Protein AF-A0A6B0ZT03-F1 (afdb_monomer)

Secondary structure (DSSP, 8-state):
---HHHHHHHHHHHHHHHHHHHHHHHHHHT---SS----HHHHHHHHHHHHHHHHHS-HHHHHHHHHHHHHHHHHHHHHHHHHHHHHHHHHHHHHHHHHHHHHT--HHHHHHTT--HHHHHHTT--SS----

Foldseek 3Di:
DCDVVNVVVVVVLVVLVVLVVVLLVLLVVLPDPDDDDDDLVVLVVLLVCLVVCLVPDDPVVNVVSVVSNVVSVVSVVSVVSVVVSVVSLVVCLQCVQVNCVVVVNAPVNCVVSPNDPVSCVSSVRDNDPPDD

Radius of gyration: 22.24 Å; Cα contacts (8 Å, |Δi|>4): 80; chains: 1; bounding box: 61×28×65 Å

Mean predicted aligned error: 9.46 Å

Sequence (132 aa):
MVSEEAKAARAAGQAQGRTVSRYLTALDSTKPKRGRQRSPERMQARISELPGEIAQAKPLKRVHLIQELMDLEAELAKEEETVDISAIEGEFITIAADYSERKGISYAAWREVGVPASVLKAAGVARTRSTD

pLDDT: mean 84.29, std 14.52, range [34.16, 97.44]

Solvent-accessible surface area (backbone atoms only — not comparable to full-atom values): 7633 Å² total; per-residue (Å²): 132,86,52,70,67,64,54,51,54,51,51,52,54,52,52,51,51,50,45,48,50,52,34,54,53,50,56,63,76,60,64,75,76,87,77,87,83,79,65,63,71,61,45,55,55,48,56,70,50,43,64,64,52,42,74,74,40,56,77,72,57,25,53,54,49,52,50,51,44,54,52,44,53,58,53,49,54,51,50,52,53,53,52,54,43,53,56,39,45,54,56,32,31,76,43,45,32,67,51,22,65,78,68,70,55,50,45,64,60,43,47,76,77,61,53,51,70,68,53,36,56,71,17,64,41,52,88,60,83,82,82,125

Structure (mmCIF, N/CA/C/O backbone):
data_AF-A0A6B0ZT03-F1
#
_entry.id   AF-A0A6B0ZT03-F1
#
loop_
_atom_site.group_PDB
_atom_site.id
_atom_site.type_symbol
_atom_site.label_atom_id
_atom_site.label_alt_id
_atom_site.label_comp_id
_atom_site.label_asym_id
_atom_site.label_entity_id
_atom_site.label_seq_id
_atom_site.pdbx_PDB_ins_code
_atom_site.Cartn_x
_atom_site.Cartn_y
_atom_site.Cartn_z
_atom_site.occupancy
_atom_site.B_iso_or_equiv
_atom_site.auth_seq_id
_atom_site.auth_comp_id
_atom_site.auth_asym_id
_atom_site.auth_atom_id
_atom_site.pdbx_PDB_model_num
ATOM 1 N N . MET A 1 1 ? 40.414 10.070 -17.583 1.00 56.56 1 MET A N 1
ATOM 2 C CA . MET A 1 1 ? 39.198 10.910 -17.518 1.00 56.56 1 MET A CA 1
ATOM 3 C C . MET A 1 1 ? 37.998 9.996 -17.642 1.00 56.56 1 MET A C 1
ATOM 5 O O . MET A 1 1 ? 37.927 9.263 -18.617 1.00 56.56 1 MET A O 1
ATOM 9 N N . VAL A 1 2 ? 37.108 9.970 -16.651 1.00 59.03 2 VAL A N 1
ATOM 10 C CA . VAL A 1 2 ? 35.796 9.333 -16.834 1.00 59.03 2 VAL A CA 1
ATOM 11 C C . VAL A 1 2 ? 34.958 10.333 -17.620 1.00 59.03 2 VAL A C 1
ATOM 13 O O . VAL A 1 2 ? 34.754 11.443 -17.139 1.00 59.03 2 VAL A O 1
ATOM 16 N N . SER A 1 3 ? 34.552 9.980 -18.838 1.00 73.44 3 SER A N 1
ATOM 17 C CA . SER A 1 3 ? 33.690 10.833 -19.661 1.00 73.44 3 SER A CA 1
ATOM 18 C C . SER A 1 3 ? 32.354 11.077 -18.952 1.00 73.44 3 SER A C 1
ATOM 20 O O . SER A 1 3 ? 31.814 10.163 -18.323 1.00 73.44 3 SER A O 1
ATOM 22 N N . GLU A 1 4 ? 31.811 12.291 -19.066 1.00 73.00 4 GLU A N 1
ATOM 23 C CA . GLU A 1 4 ? 30.541 12.698 -18.436 1.00 73.00 4 GLU A CA 1
ATOM 24 C C . GLU A 1 4 ? 29.384 11.736 -18.768 1.00 73.00 4 GLU A C 1
ATOM 26 O O . GLU A 1 4 ? 28.553 11.430 -17.915 1.00 73.00 4 GLU A O 1
ATOM 31 N N . GLU A 1 5 ? 29.403 11.143 -19.960 1.00 69.44 5 GLU A N 1
ATOM 32 C CA . GLU A 1 5 ? 28.448 10.128 -20.414 1.00 69.44 5 GLU A CA 1
ATOM 33 C C . GLU A 1 5 ? 28.472 8.840 -19.565 1.00 69.44 5 GLU A C 1
ATOM 35 O O . GLU A 1 5 ? 27.429 8.323 -19.164 1.00 69.44 5 GLU A O 1
ATOM 40 N N . ALA A 1 6 ? 29.657 8.360 -19.172 1.00 68.31 6 ALA A N 1
ATOM 41 C CA . ALA A 1 6 ? 29.793 7.182 -18.310 1.00 68.31 6 ALA A CA 1
ATOM 42 C C . ALA A 1 6 ? 29.363 7.462 -16.858 1.00 68.31 6 ALA A C 1
ATOM 44 O O . ALA A 1 6 ? 28.933 6.553 -16.137 1.00 68.31 6 ALA A O 1
ATOM 45 N N . LYS A 1 7 ? 29.481 8.719 -16.416 1.00 65.38 7 LYS A N 1
ATOM 46 C CA . LYS A 1 7 ? 29.012 9.179 -15.103 1.00 65.38 7 LYS A CA 1
ATOM 47 C C . LYS A 1 7 ? 27.485 9.294 -15.084 1.00 65.38 7 LYS A C 1
ATOM 49 O O . LYS A 1 7 ? 26.863 8.794 -14.146 1.00 65.38 7 LYS A O 1
ATOM 54 N N . ALA A 1 8 ? 26.888 9.847 -16.141 1.00 64.56 8 ALA A N 1
ATOM 55 C CA . ALA A 1 8 ? 25.440 9.919 -16.325 1.00 64.56 8 ALA A CA 1
ATOM 56 C C . ALA A 1 8 ? 24.798 8.522 -16.407 1.00 64.56 8 ALA A C 1
ATOM 58 O O . ALA A 1 8 ? 23.835 8.246 -15.692 1.00 64.56 8 ALA A O 1
ATOM 59 N N . ALA A 1 9 ? 25.389 7.598 -17.174 1.00 67.94 9 ALA A N 1
ATOM 60 C CA . ALA A 1 9 ? 24.912 6.216 -17.273 1.00 67.94 9 ALA A CA 1
ATOM 61 C C . ALA A 1 9 ? 24.959 5.469 -15.923 1.00 67.94 9 ALA A C 1
ATOM 63 O O . ALA A 1 9 ? 24.027 4.740 -15.574 1.00 67.94 9 ALA A O 1
ATOM 64 N N . ARG A 1 10 ? 26.011 5.681 -15.113 1.00 70.44 10 ARG A N 1
ATOM 65 C CA . ARG A 1 10 ? 26.086 5.128 -13.747 1.00 70.44 10 ARG A CA 1
ATOM 66 C C . ARG A 1 10 ? 25.018 5.712 -12.825 1.00 70.44 10 ARG A C 1
ATOM 68 O O . ARG A 1 10 ? 24.409 4.956 -12.070 1.00 70.44 10 ARG A O 1
ATOM 75 N N . ALA A 1 11 ? 24.792 7.023 -12.877 1.00 70.12 11 ALA A N 1
ATOM 76 C CA . ALA A 1 11 ? 23.780 7.686 -12.058 1.00 70.12 11 ALA A CA 1
ATOM 77 C C . ALA A 1 11 ? 22.360 7.204 -12.406 1.00 70.12 11 ALA A C 1
ATOM 79 O O . ALA A 1 11 ? 21.588 6.883 -11.500 1.00 70.12 11 ALA A O 1
ATOM 80 N N . ALA A 1 12 ? 22.049 7.058 -13.699 1.00 71.88 12 ALA A N 1
ATOM 81 C CA . ALA A 1 12 ? 20.782 6.500 -14.174 1.00 71.88 12 ALA A CA 1
ATOM 82 C C . ALA A 1 12 ? 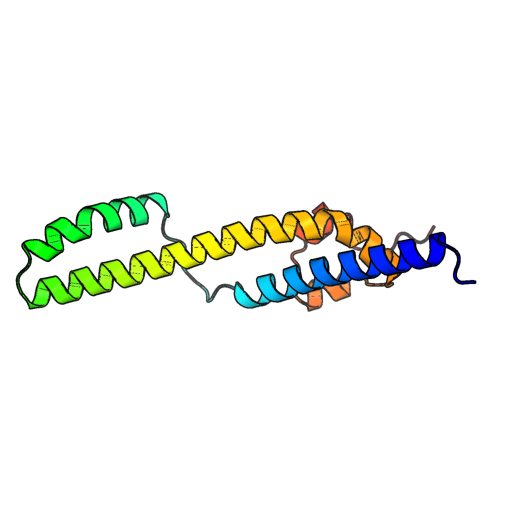20.568 5.063 -13.668 1.00 71.88 12 ALA A C 1
ATOM 84 O O . ALA A 1 12 ? 19.534 4.762 -13.072 1.00 71.88 12 ALA A O 1
ATOM 85 N N . GLY A 1 13 ? 21.592 4.207 -13.777 1.00 77.50 13 GLY A N 1
ATOM 86 C CA . GLY A 1 13 ? 21.525 2.833 -13.273 1.00 77.50 13 GLY A CA 1
ATOM 87 C C . GLY A 1 13 ? 21.321 2.736 -11.754 1.00 77.50 13 GLY A C 1
ATOM 88 O O . GLY A 1 13 ? 20.630 1.832 -11.280 1.00 77.50 13 GLY A O 1
ATOM 89 N N . GLN A 1 14 ? 21.878 3.670 -10.974 1.00 83.06 14 GLN A N 1
ATOM 90 C CA . GLN A 1 14 ? 21.655 3.740 -9.524 1.00 83.06 14 GLN A CA 1
ATOM 91 C C . GLN A 1 14 ? 20.256 4.251 -9.168 1.00 83.06 14 GLN A C 1
ATOM 93 O O . GLN A 1 14 ? 19.655 3.772 -8.209 1.00 83.06 14 GLN A O 1
ATOM 98 N N . ALA A 1 15 ? 19.728 5.227 -9.910 1.00 84.69 15 ALA A N 1
ATOM 99 C CA . ALA A 1 15 ? 18.358 5.698 -9.723 1.00 84.69 15 ALA A CA 1
ATOM 100 C C . ALA A 1 15 ? 17.353 4.568 -9.979 1.00 84.69 15 ALA A C 1
ATOM 102 O O . ALA A 1 15 ? 16.518 4.286 -9.125 1.00 84.69 15 ALA A O 1
ATOM 103 N N . GLN A 1 16 ? 17.520 3.839 -11.081 1.00 87.56 16 GLN A N 1
ATOM 104 C CA . GLN A 1 16 ? 16.636 2.728 -11.429 1.00 87.56 16 GLN A CA 1
ATOM 105 C C . GLN A 1 16 ? 16.734 1.572 -10.434 1.00 87.56 16 GLN A C 1
ATOM 107 O O . GLN A 1 16 ? 15.713 1.038 -10.011 1.00 87.56 16 GLN A O 1
ATOM 112 N N . GLY A 1 17 ? 17.948 1.226 -9.991 1.00 90.44 17 GLY A N 1
ATOM 113 C CA . GLY A 1 17 ? 18.136 0.217 -8.948 1.00 90.44 17 GLY A CA 1
ATOM 114 C C . GLY A 1 17 ? 17.423 0.570 -7.639 1.00 90.44 17 GLY A C 1
ATOM 115 O O . GLY A 1 17 ? 16.823 -0.306 -7.022 1.00 90.44 17 GLY A O 1
ATOM 116 N N . ARG A 1 18 ? 17.428 1.850 -7.238 1.00 92.56 18 ARG A N 1
ATOM 117 C CA . ARG A 1 18 ? 16.704 2.318 -6.044 1.00 92.56 18 ARG A CA 1
ATOM 118 C C . ARG A 1 18 ? 15.192 2.177 -6.198 1.00 92.56 18 ARG A C 1
ATOM 120 O O . ARG A 1 18 ? 14.556 1.649 -5.293 1.00 92.56 18 ARG A O 1
ATOM 127 N N . THR A 1 19 ? 14.627 2.595 -7.328 1.00 93.38 19 THR A N 1
ATOM 128 C CA . THR A 1 19 ? 13.184 2.469 -7.590 1.00 93.38 19 THR A CA 1
ATOM 129 C C . THR A 1 19 ? 12.745 1.004 -7.629 1.00 93.38 19 THR A C 1
ATOM 131 O O . THR A 1 19 ? 11.775 0.648 -6.964 1.00 93.38 19 THR A O 1
ATOM 134 N N . VAL A 1 20 ? 13.496 0.133 -8.319 1.00 94.00 20 VAL A N 1
ATOM 135 C CA . VAL A 1 20 ? 13.238 -1.319 -8.336 1.00 94.00 20 VAL A CA 1
ATOM 136 C C . VAL A 1 20 ? 13.287 -1.902 -6.926 1.00 94.00 20 VAL A C 1
ATOM 138 O O . VAL A 1 20 ? 12.362 -2.604 -6.526 1.00 94.00 20 VAL A O 1
ATOM 141 N N . SER A 1 21 ? 14.334 -1.595 -6.154 1.00 93.44 21 SER A N 1
ATOM 142 C CA . SER A 1 21 ? 14.460 -2.084 -4.779 1.00 93.44 21 SER A CA 1
ATOM 143 C C . SER A 1 21 ? 13.299 -1.613 -3.908 1.00 93.44 21 SER A C 1
ATOM 145 O O . SER A 1 21 ? 12.751 -2.415 -3.162 1.00 93.44 21 SER A O 1
ATOM 147 N N . ARG A 1 22 ? 12.902 -0.340 -4.013 1.00 93.56 22 ARG A N 1
ATOM 148 C CA . ARG A 1 22 ? 11.793 0.221 -3.236 1.00 93.56 22 ARG A CA 1
ATOM 149 C C . ARG A 1 22 ? 10.473 -0.478 -3.560 1.00 93.56 22 ARG A C 1
ATOM 151 O O . ARG A 1 22 ? 9.743 -0.816 -2.636 1.00 93.56 22 ARG A O 1
ATOM 158 N N . TYR A 1 23 ? 10.197 -0.736 -4.840 1.00 94.56 23 TYR A N 1
ATOM 159 C CA . TYR A 1 23 ? 9.006 -1.480 -5.251 1.00 94.56 23 TYR A CA 1
ATOM 160 C C . TYR A 1 23 ? 9.002 -2.909 -4.709 1.00 94.56 23 TYR A C 1
ATOM 162 O O . TYR A 1 23 ? 8.016 -3.318 -4.109 1.00 94.56 23 TYR A O 1
ATOM 170 N N . LEU A 1 24 ? 10.104 -3.652 -4.854 1.00 93.62 24 LEU A N 1
ATOM 171 C CA . LEU A 1 24 ? 10.175 -5.029 -4.358 1.00 93.62 24 LEU A CA 1
ATOM 172 C C . LEU A 1 24 ? 10.029 -5.108 -2.834 1.00 93.62 24 LEU A C 1
ATOM 174 O O . LEU A 1 24 ? 9.339 -5.995 -2.342 1.00 93.62 24 LEU A O 1
ATOM 178 N N . THR A 1 25 ? 10.630 -4.172 -2.093 1.00 91.06 25 THR A N 1
ATOM 179 C CA . THR A 1 25 ? 10.457 -4.087 -0.637 1.00 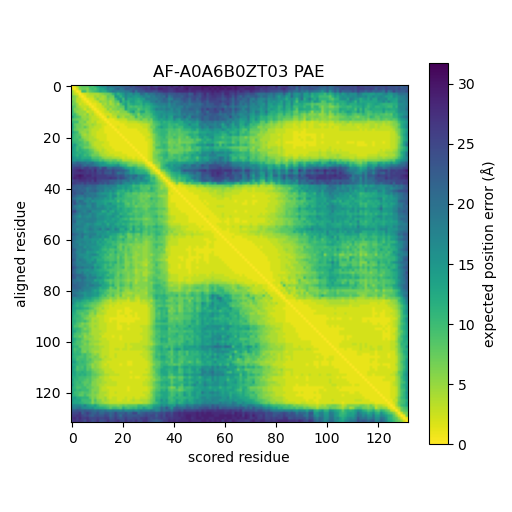91.06 25 THR A CA 1
ATOM 180 C C . THR A 1 25 ? 9.000 -3.815 -0.268 1.00 91.06 25 THR A C 1
ATOM 182 O O . THR A 1 25 ? 8.448 -4.504 0.582 1.00 91.06 25 THR A O 1
ATOM 185 N N . ALA A 1 26 ? 8.356 -2.845 -0.921 1.00 89.62 26 ALA A N 1
ATOM 186 C CA . ALA A 1 26 ? 6.974 -2.482 -0.620 1.00 89.62 26 ALA A CA 1
ATOM 187 C C . ALA A 1 26 ? 5.977 -3.597 -1.014 1.00 89.62 26 ALA A C 1
ATOM 189 O O . ALA A 1 26 ? 5.029 -3.892 -0.284 1.00 89.62 26 ALA A O 1
ATOM 190 N N . LEU A 1 27 ? 6.242 -4.291 -2.125 1.00 87.62 27 LEU A N 1
ATOM 191 C CA . LEU A 1 27 ? 5.489 -5.466 -2.561 1.00 87.62 27 LEU A CA 1
ATOM 192 C C . LEU A 1 27 ? 5.587 -6.621 -1.553 1.00 87.62 27 LEU A C 1
ATOM 194 O O . LEU A 1 27 ? 4.613 -7.344 -1.352 1.00 87.62 27 LEU A O 1
ATOM 198 N N . ASP A 1 28 ? 6.747 -6.819 -0.923 1.00 84.75 28 ASP A N 1
ATOM 199 C CA . ASP A 1 28 ? 6.916 -7.864 0.088 1.00 84.75 28 ASP A CA 1
ATOM 200 C C . ASP A 1 28 ? 6.148 -7.543 1.381 1.00 84.75 28 ASP A C 1
ATOM 202 O O . ASP A 1 28 ? 5.491 -8.428 1.934 1.00 84.75 28 ASP A O 1
ATOM 206 N N . SER A 1 29 ? 6.134 -6.270 1.797 1.00 81.00 29 SER A N 1
ATOM 207 C CA . SER A 1 29 ? 5.408 -5.792 2.986 1.00 81.00 29 SER A CA 1
ATOM 208 C C . SER A 1 29 ? 3.884 -5.924 2.884 1.00 81.00 29 SER A C 1
ATOM 210 O O . SER A 1 29 ? 3.217 -6.104 3.901 1.00 81.00 29 SER A O 1
ATOM 212 N N . THR A 1 30 ? 3.321 -5.890 1.673 1.00 72.94 30 THR A N 1
ATOM 213 C CA . THR A 1 30 ? 1.861 -5.840 1.457 1.00 72.94 30 THR A CA 1
ATOM 214 C C . THR A 1 30 ? 1.215 -7.123 0.984 1.00 72.94 30 THR A C 1
ATOM 216 O O . THR A 1 30 ? 0.004 -7.145 0.751 1.00 72.94 30 THR A O 1
ATOM 219 N N . LYS A 1 31 ? 1.967 -8.224 0.888 1.00 68.62 31 LYS A N 1
ATOM 220 C CA . LYS A 1 31 ? 1.393 -9.538 0.569 1.00 68.62 31 LYS A CA 1
ATOM 221 C C . LYS A 1 31 ? 0.210 -9.835 1.510 1.00 68.62 31 LYS A C 1
ATOM 223 O O . LYS A 1 31 ? 0.411 -10.020 2.714 1.00 68.62 31 LYS A O 1
ATOM 228 N N . PRO A 1 32 ? -1.032 -9.905 0.993 1.00 59.19 32 PRO A N 1
ATOM 229 C CA . PRO A 1 32 ? -2.206 -9.973 1.848 1.00 59.19 32 PRO A CA 1
ATOM 230 C C . PRO A 1 32 ? -2.272 -11.317 2.580 1.00 59.19 32 PRO A C 1
ATOM 232 O O . PRO A 1 32 ? -2.212 -12.387 1.967 1.00 59.19 32 PRO A O 1
ATOM 235 N N . LYS A 1 33 ? -2.493 -11.286 3.901 1.00 51.06 33 LYS A N 1
ATOM 236 C CA . LYS A 1 33 ? -3.015 -12.455 4.624 1.00 51.06 33 LYS A CA 1
ATOM 237 C C . LYS A 1 33 ? -4.486 -12.602 4.230 1.00 51.06 33 LYS A C 1
ATOM 239 O O . LYS A 1 33 ? -5.286 -11.717 4.499 1.00 51.06 33 LYS A O 1
ATOM 244 N N . ARG A 1 34 ? -4.801 -13.690 3.517 1.00 34.88 34 ARG A N 1
ATOM 245 C CA . ARG A 1 34 ? -6.111 -14.003 2.912 1.00 34.88 34 ARG A CA 1
ATOM 246 C C . ARG A 1 34 ? -7.318 -13.504 3.727 1.00 34.88 34 ARG A C 1
ATOM 248 O O . ARG A 1 34 ? -7.534 -13.969 4.840 1.00 34.88 34 ARG A O 1
ATOM 255 N N . GLY A 1 35 ? -8.175 -12.719 3.068 1.00 45.75 35 GLY A N 1
ATOM 256 C CA . GLY A 1 35 ? -9.575 -12.510 3.445 1.00 45.75 35 GLY A CA 1
ATOM 257 C C . GLY A 1 35 ? -9.903 -11.100 3.939 1.00 45.75 35 GLY A C 1
ATOM 258 O O . GLY A 1 35 ? -9.441 -10.698 4.995 1.00 45.75 35 GLY A O 1
ATOM 259 N N . ARG A 1 36 ? -10.833 -10.449 3.225 1.00 51.75 36 ARG A N 1
ATOM 260 C CA . ARG A 1 36 ? -11.570 -9.220 3.579 1.00 51.75 36 ARG A CA 1
ATOM 261 C C . ARG A 1 36 ? -10.854 -7.902 3.253 1.00 51.75 36 ARG A C 1
ATOM 263 O O . ARG A 1 36 ? -9.879 -7.544 3.888 1.00 51.75 36 ARG A O 1
ATOM 270 N N . GLN A 1 37 ? -11.439 -7.142 2.335 1.00 47.06 37 GLN A N 1
ATOM 271 C CA . GLN A 1 37 ? -11.336 -5.685 2.343 1.00 47.06 37 GLN A CA 1
ATOM 272 C C . GLN A 1 37 ? -12.731 -5.183 2.740 1.00 47.06 37 GLN A C 1
ATOM 274 O O . GLN A 1 37 ? -13.722 -5.539 2.086 1.00 47.06 37 GLN A O 1
ATOM 279 N N . ARG A 1 38 ? -12.867 -4.483 3.875 1.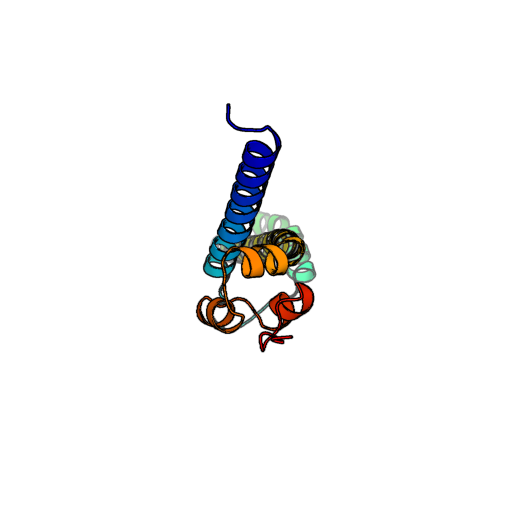00 56.28 38 ARG A N 1
ATOM 280 C CA . ARG A 1 38 ? -14.072 -3.684 4.143 1.00 56.28 38 ARG A CA 1
ATOM 281 C C . ARG A 1 38 ? -13.989 -2.397 3.316 1.00 56.28 38 ARG A C 1
ATOM 283 O O . ARG A 1 38 ? -12.913 -1.963 2.939 1.00 56.28 38 ARG A O 1
ATOM 290 N N . SER A 1 39 ? -15.139 -1.800 3.008 1.00 68.88 39 SER A N 1
ATOM 291 C CA . SER A 1 39 ? -15.211 -0.525 2.278 1.00 68.88 39 SER A CA 1
ATOM 292 C C . SER A 1 39 ? -14.629 0.620 3.138 1.00 68.88 39 SER A C 1
ATOM 294 O O . SER A 1 39 ? -15.183 0.861 4.217 1.00 68.88 39 SER A O 1
ATOM 296 N N . PRO A 1 40 ? -13.568 1.330 2.690 1.00 74.06 40 PRO A N 1
ATOM 297 C CA . PRO A 1 40 ? -12.883 2.381 3.462 1.00 74.06 40 PRO A CA 1
ATOM 298 C C . PRO A 1 40 ? -13.780 3.538 3.898 1.00 74.06 40 PRO A C 1
ATOM 300 O O . PRO A 1 40 ? -13.716 3.979 5.042 1.00 74.06 40 PRO A O 1
ATOM 303 N N . GLU A 1 41 ? -14.695 3.972 3.030 1.00 77.88 41 GLU A N 1
ATOM 304 C CA . GLU A 1 41 ? -15.645 5.052 3.336 1.00 77.88 41 GLU A CA 1
ATOM 305 C C . GLU A 1 41 ? -16.516 4.728 4.554 1.00 77.88 41 GLU A C 1
ATOM 307 O O . GLU A 1 41 ? -16.751 5.580 5.410 1.00 77.88 41 GLU A O 1
ATOM 312 N N . ARG A 1 42 ? -16.959 3.469 4.677 1.00 83.50 42 ARG A N 1
ATOM 313 C CA . ARG A 1 42 ? -17.754 3.029 5.831 1.00 83.50 42 ARG A CA 1
ATOM 314 C C . ARG A 1 42 ? -16.925 2.987 7.112 1.00 83.50 42 ARG A C 1
ATOM 316 O O . ARG A 1 42 ? -17.468 3.251 8.181 1.00 83.50 42 ARG A O 1
ATOM 323 N N . MET A 1 43 ? -15.634 2.668 7.013 1.00 87.19 43 MET A N 1
ATOM 324 C CA . MET A 1 43 ? -14.721 2.676 8.159 1.00 87.19 43 MET A CA 1
ATOM 325 C C . MET A 1 43 ? -14.473 4.103 8.651 1.00 87.19 43 MET A C 1
ATOM 327 O O . MET A 1 43 ? -14.628 4.363 9.840 1.00 87.19 43 MET A O 1
ATOM 331 N N . GLN A 1 44 ? -14.206 5.046 7.742 1.00 88.56 44 GLN A N 1
ATOM 332 C CA . GLN A 1 44 ? -14.002 6.457 8.082 1.00 88.56 44 GLN A CA 1
ATOM 333 C C . GLN A 1 44 ? -15.251 7.093 8.709 1.00 88.56 44 GLN A C 1
ATOM 335 O O . GLN A 1 44 ? -15.154 7.834 9.693 1.00 88.56 44 GLN A O 1
ATOM 340 N N . ALA A 1 45 ? -16.433 6.777 8.167 1.00 91.62 45 ALA A N 1
ATOM 341 C CA . ALA A 1 45 ? -17.700 7.214 8.742 1.00 91.62 45 ALA A CA 1
ATOM 342 C C . ALA A 1 45 ? -17.867 6.679 10.173 1.00 91.62 45 ALA A C 1
ATOM 344 O O . ALA A 1 45 ? -18.146 7.453 11.086 1.00 91.62 45 ALA A O 1
ATOM 345 N N . ARG A 1 46 ? -17.589 5.386 10.397 1.00 93.81 46 ARG A N 1
ATOM 346 C CA . ARG A 1 46 ? -17.689 4.773 11.726 1.00 93.81 46 ARG A CA 1
ATOM 347 C C . ARG A 1 46 ? -16.702 5.375 12.729 1.00 93.81 46 ARG A C 1
ATOM 349 O O . ARG A 1 46 ? -17.103 5.702 13.842 1.00 93.81 46 ARG A O 1
ATOM 356 N N . ILE A 1 47 ? -15.444 5.580 12.336 1.00 9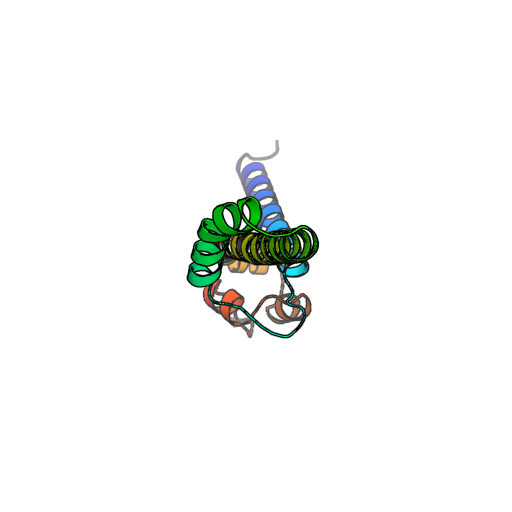3.94 47 ILE A N 1
ATOM 357 C CA . ILE A 1 47 ? -14.421 6.240 13.169 1.00 93.94 47 ILE A CA 1
ATOM 358 C C . ILE A 1 47 ? -14.883 7.628 13.617 1.00 93.94 47 ILE A C 1
ATOM 360 O O . ILE A 1 47 ? -14.655 8.010 14.760 1.00 93.94 47 ILE A O 1
ATOM 364 N N . SER A 1 48 ? -15.573 8.365 12.745 1.00 94.56 48 SER A N 1
ATOM 365 C CA . SER A 1 48 ? -16.045 9.720 13.048 1.00 94.56 48 SER A CA 1
ATOM 366 C C . SER A 1 48 ? -17.178 9.745 14.088 1.00 94.56 48 SER A C 1
ATOM 368 O O . SER A 1 48 ? -17.326 10.727 14.813 1.00 94.56 48 SER A O 1
ATOM 370 N N . GLU A 1 49 ? -17.961 8.668 14.202 1.00 95.38 49 GLU A N 1
ATOM 371 C CA . GLU A 1 49 ? -19.068 8.530 15.165 1.00 95.38 49 GLU A CA 1
ATOM 372 C C . GLU A 1 49 ? -18.603 8.024 16.545 1.00 95.38 49 GLU A C 1
ATOM 374 O O . GLU A 1 49 ? -19.138 8.431 17.584 1.00 95.38 49 GLU A O 1
ATOM 379 N N . LEU A 1 50 ? -17.586 7.153 16.573 1.00 95.31 50 LEU A N 1
ATOM 380 C CA . LEU A 1 50 ? -17.133 6.442 17.776 1.00 95.31 50 LEU A CA 1
ATOM 381 C C . LEU A 1 50 ? -16.771 7.345 18.975 1.00 95.31 50 LEU A C 1
ATOM 383 O O . LEU A 1 50 ? -17.165 6.991 20.091 1.00 95.31 50 LEU A O 1
ATOM 387 N N . PRO A 1 51 ? -16.097 8.506 18.830 1.00 94.94 51 PRO A N 1
ATOM 388 C CA . PRO A 1 51 ? -15.767 9.372 19.965 1.00 94.94 51 PRO A CA 1
ATOM 389 C C . PRO A 1 51 ? -16.992 9.815 20.778 1.00 94.94 51 PRO A C 1
ATOM 391 O O . PRO A 1 51 ? -16.943 9.845 22.012 1.00 94.94 51 PRO A O 1
ATOM 394 N N . GLY A 1 52 ? -18.110 10.105 20.103 1.00 96.00 52 GLY A N 1
ATOM 395 C CA . GLY A 1 52 ? -19.365 10.483 20.756 1.00 96.00 52 GLY A CA 1
ATOM 396 C C . GLY A 1 52 ? -19.976 9.332 21.559 1.00 96.00 52 GLY A C 1
ATOM 397 O O . GLY A 1 52 ? -20.409 9.526 22.699 1.00 96.00 52 GLY A O 1
ATOM 398 N N . GLU A 1 53 ? -19.948 8.116 21.006 1.00 95.06 53 GLU A N 1
ATOM 399 C CA . GLU A 1 53 ? -20.423 6.905 21.688 1.00 95.06 53 GLU A CA 1
ATOM 400 C C . GLU A 1 53 ? -19.536 6.537 22.889 1.00 95.06 53 GLU A C 1
ATOM 402 O O . GLU A 1 53 ? -20.042 6.195 23.959 1.00 95.06 53 GLU A O 1
ATOM 407 N N . ILE A 1 54 ? -18.211 6.652 22.744 1.00 96.12 54 ILE A N 1
ATOM 408 C CA . ILE A 1 54 ? -17.215 6.367 23.791 1.00 96.12 54 ILE A CA 1
ATOM 409 C C . ILE A 1 54 ? -17.439 7.257 25.021 1.00 96.12 54 ILE A C 1
ATOM 411 O O . ILE A 1 54 ? -17.386 6.764 26.158 1.00 96.12 54 ILE A O 1
ATOM 415 N N . ALA A 1 55 ? -17.719 8.548 24.807 1.00 95.94 55 ALA A N 1
ATOM 416 C CA . ALA A 1 55 ? -17.937 9.519 25.878 1.00 95.94 55 ALA A CA 1
ATOM 417 C C . ALA A 1 55 ? -19.144 9.155 26.762 1.00 95.94 55 ALA A C 1
ATOM 419 O O . ALA A 1 55 ? -19.078 9.271 27.987 1.00 95.94 55 ALA A O 1
ATOM 420 N N . GLN A 1 56 ? -20.220 8.651 26.153 1.00 95.38 56 GLN A N 1
ATOM 421 C CA . GLN A 1 56 ? -21.475 8.321 26.842 1.00 95.38 56 GLN A CA 1
ATOM 422 C C . GLN A 1 56 ? -21.549 6.853 27.302 1.00 95.38 56 GLN A C 1
ATOM 424 O O . GLN A 1 56 ? -22.421 6.481 28.090 1.00 95.38 56 GLN A O 1
ATOM 429 N N . ALA A 1 57 ? -20.634 5.998 26.835 1.00 95.56 57 ALA A N 1
ATOM 430 C CA . ALA A 1 57 ? -20.648 4.571 27.121 1.00 95.56 57 ALA A CA 1
ATOM 431 C C . ALA A 1 57 ? -20.300 4.229 28.581 1.00 95.56 57 ALA A C 1
ATOM 433 O O . ALA A 1 57 ? -19.401 4.804 29.200 1.00 95.56 57 ALA A O 1
ATOM 434 N N . LYS A 1 58 ? -20.967 3.188 29.097 1.00 96.44 58 LYS A N 1
ATOM 435 C CA . LYS A 1 58 ? -20.613 2.507 30.355 1.00 96.44 58 LYS A CA 1
ATOM 436 C C . LYS A 1 58 ? -19.226 1.841 30.249 1.00 96.44 58 LYS A C 1
ATOM 438 O O . LYS A 1 58 ? -18.829 1.488 29.137 1.00 96.44 58 LYS A O 1
ATOM 443 N N . PRO A 1 59 ? -18.524 1.573 31.370 1.00 95.81 59 PRO A N 1
ATOM 444 C CA . PRO A 1 59 ? -17.118 1.148 31.362 1.00 95.81 59 PRO A CA 1
ATOM 445 C C . PRO A 1 59 ? -16.790 -0.020 30.422 1.00 95.81 59 PRO A C 1
ATOM 447 O O . PRO A 1 59 ? -15.875 0.088 29.613 1.00 95.81 59 PRO A O 1
ATOM 450 N N . LEU A 1 60 ? -17.576 -1.102 30.452 1.00 95.62 60 LEU A N 1
ATOM 451 C CA . LEU A 1 60 ? -17.345 -2.261 29.583 1.00 95.62 60 LEU A CA 1
ATOM 452 C C . LEU A 1 60 ? -17.572 -1.938 28.096 1.00 95.62 60 LEU A C 1
ATOM 454 O O . LEU A 1 60 ? -16.769 -2.300 27.242 1.00 95.62 60 LEU A O 1
ATOM 458 N N . LYS A 1 61 ? -18.650 -1.209 27.776 1.00 95.00 61 LYS A N 1
ATOM 459 C CA . LYS A 1 61 ? -18.955 -0.809 26.394 1.00 95.00 61 LYS A CA 1
ATOM 460 C C . LYS A 1 61 ? -17.895 0.146 25.845 1.00 95.00 61 LYS A C 1
ATOM 462 O O . LYS A 1 61 ? -17.557 0.048 24.671 1.00 95.00 61 LYS A O 1
ATOM 467 N N . ARG A 1 62 ? -17.339 1.015 26.693 1.00 96.81 62 ARG A N 1
ATOM 468 C CA . ARG A 1 62 ? -16.255 1.930 26.324 1.00 96.81 62 ARG A CA 1
ATOM 469 C C . ARG A 1 62 ? -15.016 1.177 25.841 1.00 96.81 62 ARG A C 1
ATOM 471 O O . ARG A 1 62 ? -14.474 1.541 24.807 1.00 96.81 62 ARG A O 1
ATOM 478 N N . VAL A 1 63 ? -14.619 0.101 26.527 1.00 97.31 63 VAL A N 1
ATOM 479 C CA . VAL A 1 63 ? -13.486 -0.743 26.101 1.00 97.31 63 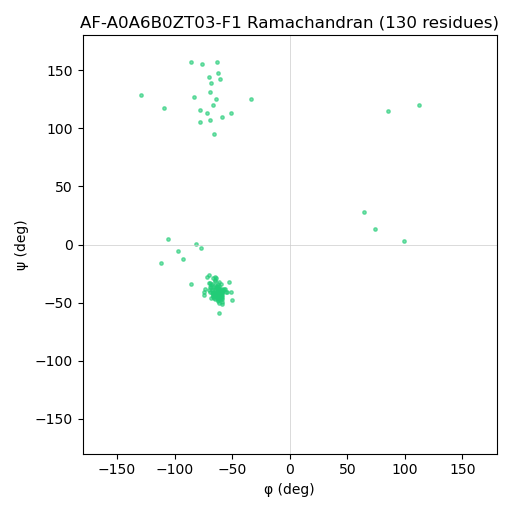VAL A CA 1
ATOM 480 C C . VAL A 1 63 ? -13.734 -1.346 24.716 1.00 97.31 63 VAL A C 1
ATOM 482 O O . VAL A 1 63 ? -12.862 -1.275 23.859 1.00 97.31 63 VAL A O 1
ATOM 485 N N . HIS A 1 64 ? -14.935 -1.872 24.459 1.00 96.75 64 HIS A N 1
ATOM 486 C CA . HIS A 1 64 ? -15.267 -2.433 23.145 1.00 96.75 64 HIS A CA 1
ATOM 487 C C . HIS A 1 64 ? -15.242 -1.394 22.018 1.00 96.75 64 HIS A C 1
ATOM 489 O O . HIS A 1 64 ? -14.742 -1.692 20.941 1.00 96.75 64 HIS A O 1
ATOM 495 N N . LEU A 1 65 ? -15.762 -0.188 22.261 1.00 97.44 65 LEU A N 1
ATOM 496 C CA . LEU A 1 65 ? -15.754 0.890 21.267 1.00 97.44 65 LEU A CA 1
ATOM 497 C C . LEU A 1 65 ? -14.335 1.407 20.987 1.00 97.44 65 LEU A C 1
ATOM 499 O O . LEU A 1 65 ? -14.024 1.748 19.853 1.00 97.44 65 LEU A O 1
ATOM 503 N N . ILE A 1 66 ? -13.465 1.430 22.002 1.00 96.50 66 ILE A N 1
ATOM 504 C CA . ILE A 1 66 ? -12.046 1.765 21.824 1.00 96.50 66 ILE A CA 1
ATOM 505 C C . ILE A 1 66 ? -11.334 0.682 21.003 1.00 96.50 66 ILE A C 1
ATOM 507 O O . ILE A 1 66 ? -10.565 1.022 20.111 1.00 96.50 66 ILE A O 1
ATOM 511 N N . GLN A 1 67 ? -11.607 -0.604 21.252 1.00 96.25 67 GLN A N 1
ATOM 512 C CA . GLN A 1 67 ? -11.040 -1.677 20.429 1.00 96.25 67 GLN A CA 1
ATOM 513 C C . GLN A 1 67 ? -11.510 -1.573 18.973 1.00 96.25 67 GLN A C 1
ATOM 515 O O . GLN A 1 67 ? -10.705 -1.705 18.060 1.00 96.25 67 GLN A O 1
ATOM 520 N N . GLU A 1 68 ? -12.798 -1.292 18.756 1.00 95.56 68 GLU A N 1
ATOM 521 C CA . GLU A 1 68 ? -13.353 -1.077 17.416 1.00 95.56 68 GLU A CA 1
ATOM 522 C C . GLU A 1 68 ? -12.657 0.089 16.698 1.00 95.56 68 GLU A C 1
ATOM 524 O O . GLU A 1 68 ? -12.300 -0.049 15.531 1.00 95.56 68 GLU A O 1
ATOM 529 N N . LEU A 1 69 ? -12.411 1.202 17.398 1.00 95.38 69 LEU A N 1
ATOM 530 C CA . LEU A 1 69 ? -11.664 2.340 16.860 1.00 95.38 69 LEU A CA 1
ATOM 531 C C . LEU A 1 69 ? -10.252 1.926 16.417 1.00 95.38 69 LEU A C 1
ATOM 533 O O . LEU A 1 69 ? -9.884 2.168 15.272 1.00 95.38 69 LEU A O 1
ATOM 537 N N . MET A 1 70 ? -9.503 1.242 17.289 1.00 94.25 70 MET A N 1
ATOM 538 C CA . MET A 1 70 ? -8.144 0.770 16.990 1.00 94.25 70 MET A CA 1
ATOM 539 C C . MET A 1 70 ? -8.109 -0.187 15.791 1.00 94.25 70 MET A C 1
ATOM 541 O O . MET A 1 70 ? -7.223 -0.090 14.943 1.00 94.25 70 MET A O 1
ATOM 545 N N . ASP A 1 71 ? -9.073 -1.106 15.704 1.00 92.75 71 ASP A N 1
ATOM 546 C CA . ASP A 1 71 ? -9.156 -2.063 14.601 1.00 92.75 71 ASP A CA 1
ATOM 547 C C . ASP A 1 71 ? -9.438 -1.357 13.265 1.00 92.75 71 ASP A C 1
ATOM 549 O O . ASP A 1 71 ? -8.835 -1.702 12.248 1.00 92.75 71 ASP A O 1
ATOM 553 N N . LEU A 1 72 ? -10.335 -0.363 13.263 1.00 92.06 72 LEU A N 1
ATOM 554 C CA . LEU A 1 72 ? -10.686 0.411 12.068 1.00 92.06 72 LEU A CA 1
ATOM 555 C C . LEU A 1 72 ? -9.537 1.319 11.611 1.00 92.06 72 LEU A C 1
ATOM 557 O O . LEU A 1 72 ? -9.265 1.393 10.415 1.00 92.06 72 LEU A O 1
ATOM 561 N N . GLU A 1 73 ? -8.834 1.968 12.541 1.00 91.12 73 GLU A N 1
ATOM 562 C CA . GLU A 1 73 ? -7.633 2.761 12.242 1.00 91.12 73 GLU A CA 1
ATOM 563 C C . GLU A 1 73 ? -6.523 1.884 11.648 1.00 91.12 73 GLU A C 1
ATOM 565 O O . GLU A 1 73 ? -5.912 2.245 10.643 1.00 91.12 73 GLU A O 1
ATOM 570 N N . ALA A 1 74 ? -6.304 0.689 12.207 1.00 88.38 74 ALA A N 1
ATOM 571 C CA . ALA A 1 74 ? -5.335 -0.266 11.675 1.00 88.38 74 ALA A CA 1
ATOM 572 C C . ALA A 1 74 ? -5.728 -0.818 10.292 1.00 88.38 74 ALA A C 1
ATOM 574 O O . ALA A 1 74 ? -4.855 -1.208 9.514 1.00 88.38 74 ALA A O 1
ATOM 575 N N . GLU A 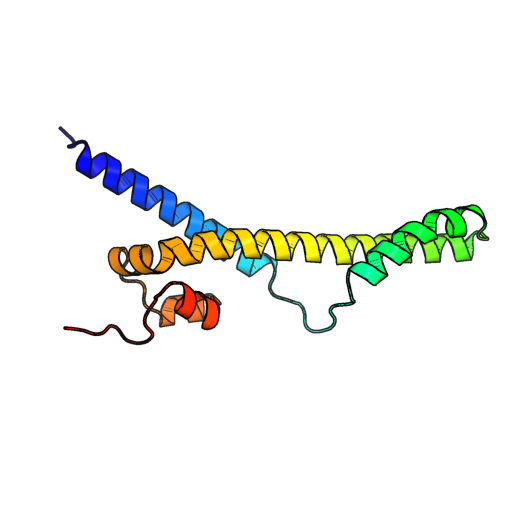1 75 ? -7.024 -0.901 9.981 1.00 85.06 75 GLU A N 1
ATOM 576 C CA . GLU A 1 75 ? -7.512 -1.300 8.657 1.00 85.06 75 GLU A CA 1
ATOM 577 C C . GLU A 1 75 ? -7.313 -0.170 7.630 1.00 85.06 75 GLU A C 1
ATOM 579 O O . GLU A 1 75 ? -6.829 -0.438 6.533 1.00 85.06 75 GLU A O 1
ATOM 584 N N . LEU A 1 76 ? -7.569 1.091 8.000 1.00 84.62 76 LEU A N 1
ATOM 585 C CA . LEU A 1 76 ? -7.307 2.252 7.139 1.00 84.62 76 LEU A CA 1
ATOM 586 C C . LEU A 1 76 ? -5.819 2.503 6.885 1.00 84.62 76 LEU A C 1
ATOM 588 O O . LEU A 1 76 ? -5.450 2.805 5.755 1.00 84.62 76 LEU A O 1
ATOM 592 N N . ALA A 1 77 ? -4.960 2.332 7.891 1.00 83.81 77 ALA A N 1
ATOM 593 C CA . ALA A 1 77 ? -3.514 2.486 7.718 1.00 83.81 77 ALA A CA 1
ATOM 594 C C . ALA A 1 77 ? -2.950 1.508 6.669 1.00 83.81 77 ALA A C 1
ATO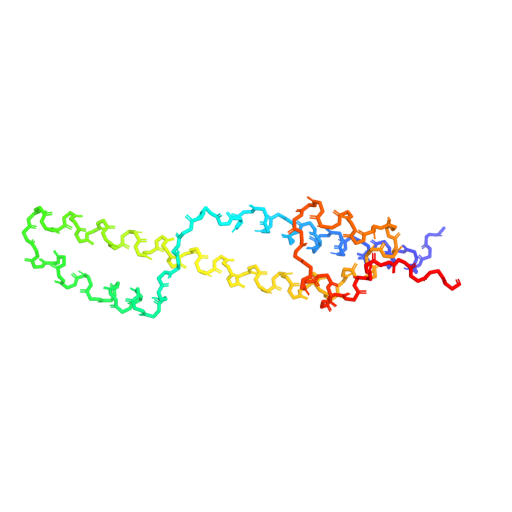M 596 O O . ALA A 1 77 ? -2.043 1.848 5.915 1.00 83.81 77 ALA A O 1
ATOM 597 N N . LYS A 1 78 ? -3.524 0.300 6.570 1.00 80.25 78 LYS A N 1
ATOM 598 C CA . LYS A 1 78 ? -3.173 -0.659 5.510 1.00 80.25 78 LYS A CA 1
ATOM 599 C C . LYS A 1 78 ? -3.644 -0.191 4.137 1.00 80.25 78 LYS A C 1
ATOM 601 O O . LYS A 1 78 ? -2.955 -0.435 3.156 1.00 80.25 78 LYS A O 1
ATOM 606 N N . GLU A 1 79 ? -4.805 0.456 4.051 1.00 75.69 79 GLU A N 1
ATOM 607 C CA . GLU A 1 79 ? -5.293 1.030 2.794 1.00 75.69 79 GLU A CA 1
ATOM 608 C C . GLU A 1 79 ? -4.358 2.159 2.321 1.00 75.69 79 GLU A C 1
ATOM 610 O O . GLU A 1 79 ? -3.965 2.179 1.156 1.00 75.69 79 GLU A O 1
ATOM 615 N N . GLU A 1 80 ? -3.917 3.043 3.220 1.00 74.75 80 GLU A N 1
ATOM 616 C CA . GLU A 1 80 ? -2.922 4.084 2.914 1.00 74.75 80 GLU A CA 1
ATOM 617 C C . GLU A 1 80 ? -1.604 3.475 2.405 1.00 74.75 80 GLU A C 1
ATOM 619 O O . GLU A 1 80 ? -1.110 3.868 1.349 1.00 74.75 80 GLU A O 1
ATOM 624 N N . GLU A 1 81 ? -1.107 2.416 3.055 1.00 77.38 81 GLU A N 1
ATOM 625 C CA . GLU A 1 81 ? 0.067 1.665 2.589 1.00 77.38 81 GLU A CA 1
ATOM 626 C C . GLU A 1 81 ? -0.142 1.075 1.175 1.00 77.38 81 GLU A C 1
ATOM 628 O O . GLU A 1 81 ? 0.763 1.115 0.336 1.00 77.38 81 GLU A O 1
ATOM 633 N N . THR A 1 82 ? -1.345 0.579 0.849 1.00 74.94 82 THR A N 1
ATOM 634 C CA . THR A 1 82 ? -1.655 0.101 -0.516 1.00 74.94 82 THR A CA 1
ATOM 635 C C . THR A 1 82 ? -1.687 1.223 -1.560 1.00 74.94 82 THR A C 1
ATOM 637 O O . THR A 1 82 ? -1.274 1.008 -2.708 1.00 74.94 82 THR A O 1
ATOM 640 N N . VAL A 1 83 ? -2.135 2.426 -1.185 1.00 73.62 83 VAL A N 1
ATOM 641 C CA . VAL A 1 83 ? -2.107 3.612 -2.056 1.00 73.62 83 VAL A CA 1
ATOM 642 C C . VAL A 1 83 ? -0.661 4.032 -2.324 1.00 73.62 83 VAL A C 1
ATOM 644 O O . VAL A 1 83 ? -0.295 4.240 -3.485 1.00 73.62 83 VAL A O 1
ATOM 647 N N . ASP A 1 84 ? 0.187 4.054 -1.295 1.00 81.44 84 ASP A N 1
ATOM 648 C CA . ASP A 1 84 ? 1.617 4.356 -1.431 1.00 81.44 84 ASP A CA 1
ATOM 649 C C . ASP A 1 84 ? 2.322 3.370 -2.370 1.00 81.44 84 ASP A C 1
ATOM 651 O O . ASP A 1 84 ? 3.106 3.761 -3.242 1.00 81.44 84 ASP A O 1
ATOM 655 N N . ILE A 1 85 ? 1.997 2.080 -2.273 1.00 87.50 85 ILE A N 1
ATOM 656 C CA . ILE A 1 85 ? 2.524 1.075 -3.203 1.00 87.50 85 ILE A CA 1
ATOM 657 C C . ILE A 1 85 ? 2.054 1.281 -4.626 1.00 87.50 85 ILE A C 1
ATOM 659 O O . ILE A 1 85 ? 2.851 1.082 -5.539 1.00 87.50 85 ILE A O 1
ATOM 663 N N . SER A 1 86 ? 0.815 1.718 -4.838 1.00 87.06 86 SER A N 1
ATOM 664 C CA . SER A 1 86 ? 0.321 2.019 -6.183 1.00 87.06 86 SER A CA 1
ATOM 665 C C . SER A 1 86 ? 1.137 3.145 -6.836 1.00 87.06 86 SER A C 1
ATOM 667 O O . SER A 1 86 ? 1.460 3.071 -8.024 1.00 87.06 86 SER A O 1
ATOM 669 N N . ALA A 1 87 ? 1.556 4.152 -6.060 1.00 89.94 87 ALA A N 1
ATOM 670 C CA . ALA A 1 87 ? 2.455 5.202 -6.543 1.00 89.94 87 ALA A CA 1
ATOM 671 C C . ALA A 1 87 ? 3.861 4.659 -6.867 1.00 89.94 87 ALA A C 1
ATOM 673 O O . ALA A 1 87 ? 4.409 4.934 -7.939 1.00 89.94 87 ALA A O 1
ATOM 674 N N . ILE A 1 88 ? 4.431 3.833 -5.983 1.00 92.69 88 ILE A N 1
ATOM 675 C CA . ILE A 1 88 ? 5.743 3.200 -6.198 1.00 92.69 88 ILE A CA 1
ATOM 676 C C . ILE A 1 88 ? 5.713 2.251 -7.410 1.00 92.69 88 ILE A C 1
ATOM 678 O O . ILE A 1 88 ? 6.687 2.184 -8.165 1.00 92.69 88 ILE A O 1
ATOM 682 N N . GLU A 1 89 ? 4.606 1.539 -7.621 1.00 94.62 89 GLU A N 1
ATOM 683 C CA . GLU A 1 89 ? 4.379 0.663 -8.769 1.00 94.62 89 GLU A CA 1
ATOM 684 C C . GLU A 1 89 ? 4.376 1.445 -10.086 1.00 94.62 89 GLU A C 1
ATOM 686 O O . GLU A 1 89 ? 5.001 1.009 -11.052 1.00 94.62 89 GLU A O 1
ATOM 691 N N . GLY A 1 90 ? 3.751 2.625 -10.128 1.00 94.38 90 GLY A N 1
ATOM 692 C CA . GLY A 1 90 ? 3.787 3.501 -11.304 1.00 94.38 90 GLY A CA 1
ATOM 693 C C . GLY A 1 90 ? 5.212 3.915 -11.694 1.00 94.38 90 GLY A C 1
ATOM 694 O O . GLY A 1 90 ? 5.585 3.891 -12.874 1.00 94.38 90 GLY A O 1
ATOM 695 N N . GLU A 1 91 ? 6.053 4.221 -10.704 1.00 94.50 91 GLU A N 1
ATOM 696 C CA . GLU A 1 91 ? 7.472 4.490 -10.949 1.00 94.50 91 GLU A CA 1
ATOM 697 C C . GLU A 1 91 ? 8.216 3.245 -11.448 1.00 94.50 91 GLU A C 1
ATOM 699 O O . GLU A 1 91 ? 9.005 3.343 -12.389 1.00 94.50 91 GLU A O 1
ATOM 704 N N . PHE A 1 92 ? 7.948 2.069 -10.868 1.00 96.50 92 PHE A N 1
ATOM 705 C CA . PHE A 1 92 ? 8.519 0.803 -11.332 1.00 96.50 92 PHE A CA 1
ATOM 706 C C . PHE A 1 92 ? 8.148 0.520 -12.791 1.00 96.50 92 PHE A C 1
ATOM 708 O O . PHE A 1 92 ? 9.032 0.225 -13.597 1.00 96.50 92 PHE A O 1
ATOM 715 N N . ILE A 1 93 ? 6.871 0.674 -13.151 1.00 96.75 93 ILE A N 1
ATOM 716 C CA . ILE A 1 93 ? 6.357 0.469 -14.511 1.00 96.75 93 ILE A CA 1
ATOM 717 C C . ILE A 1 93 ? 7.134 1.309 -15.527 1.00 96.75 93 ILE A C 1
ATOM 719 O O . ILE A 1 93 ? 7.490 0.809 -16.592 1.00 96.75 93 ILE A O 1
ATOM 723 N N . THR A 1 94 ? 7.459 2.553 -15.175 1.00 96.25 94 THR A N 1
ATOM 724 C CA . THR A 1 94 ? 8.170 3.485 -16.062 1.00 96.25 94 THR A CA 1
ATOM 725 C C . THR A 1 94 ? 9.596 3.029 -16.387 1.00 96.25 94 THR A C 1
ATOM 727 O O . THR A 1 94 ? 10.108 3.328 -17.463 1.00 96.25 94 THR A O 1
ATOM 730 N N . ILE A 1 95 ? 10.257 2.307 -15.477 1.00 95.25 95 ILE A N 1
ATOM 731 C CA . ILE A 1 95 ? 11.681 1.968 -15.614 1.00 95.25 95 ILE A CA 1
ATOM 732 C C . ILE A 1 95 ? 11.961 0.482 -15.859 1.00 95.25 95 ILE A C 1
ATOM 734 O O . ILE A 1 95 ? 13.088 0.136 -16.219 1.00 95.25 95 ILE A O 1
ATOM 738 N N . ALA A 1 96 ? 10.997 -0.413 -15.618 1.00 94.56 96 ALA A N 1
ATOM 739 C CA . ALA A 1 96 ? 11.301 -1.835 -15.484 1.00 94.56 96 ALA A CA 1
ATOM 740 C C . ALA A 1 96 ? 11.721 -2.506 -16.800 1.00 94.56 96 ALA A C 1
ATOM 742 O O . ALA A 1 96 ? 12.581 -3.385 -16.744 1.00 94.56 96 ALA A O 1
ATOM 743 N N . ALA A 1 97 ? 11.2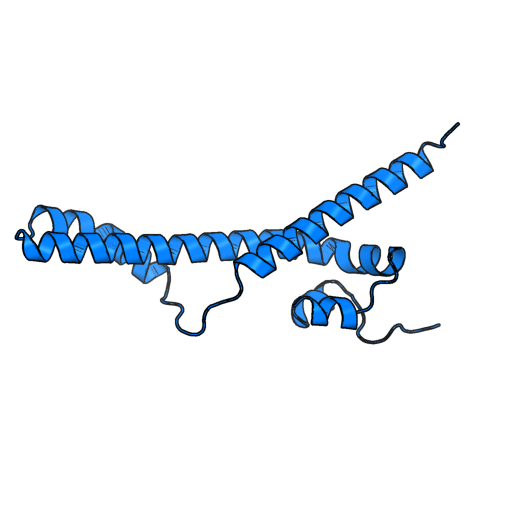06 -2.096 -17.967 1.00 93.81 97 ALA A N 1
ATOM 744 C CA . ALA A 1 97 ? 11.678 -2.612 -19.261 1.00 93.81 97 ALA A CA 1
ATOM 745 C C . ALA A 1 97 ? 13.163 -2.299 -19.494 1.00 93.81 97 ALA A C 1
ATOM 747 O O . ALA A 1 97 ? 13.983 -3.212 -19.575 1.00 93.81 97 ALA A O 1
ATOM 748 N N . ASP A 1 98 ? 13.525 -1.017 -19.484 1.00 91.62 98 ASP A N 1
ATOM 749 C CA . ASP A 1 98 ? 14.901 -0.551 -19.686 1.00 91.62 98 ASP A CA 1
ATOM 750 C C . ASP A 1 98 ? 15.857 -1.089 -18.598 1.00 91.62 98 ASP A C 1
ATOM 752 O O . ASP A 1 98 ? 17.015 -1.436 -18.847 1.00 91.62 98 ASP A O 1
ATOM 756 N N . TYR A 1 99 ? 15.398 -1.215 -17.348 1.00 92.81 99 TYR A N 1
ATOM 757 C CA . TYR A 1 99 ? 16.182 -1.876 -16.300 1.00 92.81 99 TYR A CA 1
ATOM 758 C C . TYR A 1 99 ? 16.417 -3.360 -16.610 1.00 92.81 99 TYR A C 1
ATOM 760 O O . TYR A 1 99 ? 17.544 -3.843 -16.475 1.00 92.81 99 TYR A O 1
ATOM 768 N N . SER A 1 100 ? 15.378 -4.070 -17.057 1.00 92.06 100 SER A N 1
ATOM 769 C CA . SER A 1 100 ? 15.449 -5.494 -17.395 1.00 92.06 100 SER A CA 1
ATOM 770 C C . SER A 1 100 ? 16.390 -5.757 -18.564 1.00 92.06 100 SER A C 1
ATOM 772 O O . SER A 1 100 ? 17.219 -6.659 -18.470 1.00 92.06 100 SER A O 1
ATOM 774 N N . GLU A 1 101 ? 16.325 -4.949 -19.622 1.00 90.75 101 GLU A N 1
ATOM 775 C CA . GLU A 1 101 ? 17.197 -5.068 -20.796 1.00 90.75 101 GLU A CA 1
ATOM 776 C C . GLU A 1 101 ? 18.667 -4.877 -20.426 1.00 90.75 101 GLU A C 1
ATOM 778 O O . GLU A 1 101 ? 19.499 -5.743 -20.702 1.00 90.75 101 GLU A O 1
ATOM 783 N N . ARG A 1 102 ? 18.991 -3.801 -19.699 1.00 88.62 102 ARG A N 1
ATOM 784 C CA . ARG A 1 102 ? 20.373 -3.537 -19.270 1.00 88.62 102 ARG A CA 1
ATOM 785 C C . ARG A 1 102 ? 20.928 -4.576 -18.304 1.00 88.62 102 ARG A C 1
ATOM 787 O O . ARG A 1 102 ? 22.142 -4.771 -18.253 1.00 88.62 102 ARG A O 1
ATOM 794 N N . LYS A 1 103 ? 20.076 -5.180 -17.472 1.00 90.38 103 LYS A N 1
ATOM 795 C CA . LYS A 1 103 ? 20.487 -6.165 -16.460 1.00 90.38 103 LYS A CA 1
ATOM 796 C C . LYS A 1 103 ? 20.327 -7.614 -16.914 1.00 90.38 103 LYS A C 1
ATOM 798 O O . LYS A 1 103 ? 20.752 -8.505 -16.186 1.00 90.38 103 LYS A O 1
ATOM 803 N N . GLY A 1 104 ? 19.747 -7.858 -18.088 1.00 91.19 104 GLY A N 1
ATOM 804 C CA . GLY A 1 104 ? 19.446 -9.205 -18.573 1.00 91.19 104 GLY A CA 1
ATOM 805 C C . GLY A 1 104 ? 18.410 -9.946 -17.720 1.00 91.19 104 GLY A C 1
ATOM 806 O O . GLY A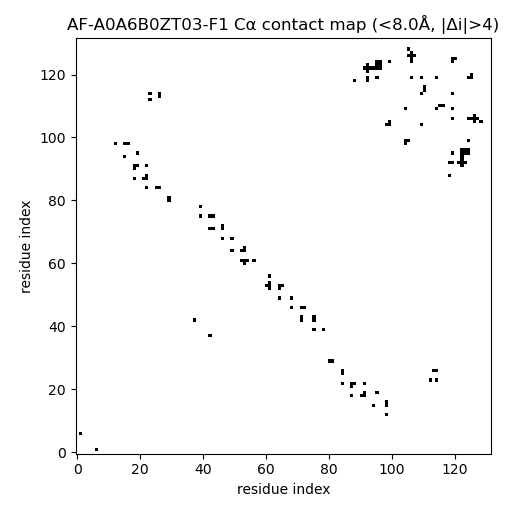 1 104 ? 18.453 -11.172 -17.640 1.00 91.19 104 GLY A O 1
ATOM 807 N N . ILE A 1 105 ? 17.498 -9.226 -17.060 1.00 92.88 105 ILE A N 1
ATOM 808 C CA . ILE A 1 105 ? 16.472 -9.823 -16.196 1.00 92.88 105 ILE A CA 1
ATOM 809 C C . ILE A 1 105 ? 15.299 -10.276 -17.062 1.00 92.88 105 ILE A C 1
ATOM 811 O O . ILE A 1 105 ? 14.753 -9.509 -17.853 1.00 92.88 105 ILE A O 1
ATOM 815 N N . SER A 1 106 ? 14.905 -11.539 -16.918 1.00 93.00 106 SER A N 1
ATOM 816 C CA . SER A 1 106 ? 13.788 -12.107 -17.669 1.00 93.00 106 SER A CA 1
ATOM 817 C C . SER A 1 106 ? 12.447 -11.838 -16.983 1.00 93.00 106 SER A C 1
ATOM 819 O O . SER A 1 106 ? 12.364 -11.684 -15.765 1.00 93.00 106 SER A O 1
ATOM 821 N N . TYR A 1 107 ? 11.361 -11.874 -17.759 1.00 92.44 107 TYR A N 1
ATOM 822 C CA . TYR A 1 107 ? 9.998 -11.873 -17.219 1.00 92.44 107 TYR A CA 1
ATOM 823 C C . TYR A 1 107 ? 9.794 -12.952 -16.145 1.00 92.44 107 TYR A C 1
ATOM 825 O O . TYR A 1 107 ? 9.158 -12.696 -15.125 1.00 92.44 107 TYR A O 1
ATOM 833 N N . ALA A 1 108 ? 10.353 -14.150 -16.354 1.00 90.62 108 ALA A N 1
ATOM 834 C CA . ALA A 1 108 ? 10.259 -15.245 -15.394 1.00 90.62 108 ALA A CA 1
ATOM 835 C C . ALA A 1 108 ? 10.880 -14.863 -14.042 1.00 90.62 108 ALA A C 1
ATOM 837 O O . ALA A 1 108 ? 10.235 -15.047 -13.017 1.00 90.62 108 ALA A O 1
ATOM 838 N N . ALA A 1 109 ? 12.062 -14.235 -14.037 1.00 94.62 109 ALA A N 1
ATOM 839 C CA . ALA A 1 109 ? 12.713 -13.795 -12.802 1.00 94.62 109 ALA A CA 1
ATOM 840 C C . ALA A 1 109 ? 11.837 -12.820 -11.993 1.00 94.62 109 ALA A C 1
ATOM 842 O O . ALA A 1 109 ? 11.722 -12.959 -10.778 1.00 94.62 109 ALA A O 1
ATOM 843 N N . TRP A 1 110 ? 11.152 -11.884 -12.660 1.00 94.69 110 TRP A N 1
ATOM 844 C CA . TRP A 1 110 ? 10.209 -10.982 -11.993 1.00 94.69 110 TRP A CA 1
ATOM 845 C C . TRP A 1 110 ? 8.997 -11.700 -11.396 1.00 94.69 110 TRP A C 1
ATOM 847 O O . TRP A 1 110 ? 8.527 -11.344 -10.315 1.00 94.69 110 TRP A O 1
ATOM 857 N N . ARG A 1 111 ? 8.482 -12.717 -12.094 1.00 93.00 111 ARG A N 1
ATOM 858 C CA . ARG A 1 111 ? 7.355 -13.519 -11.609 1.00 93.00 111 ARG A CA 1
ATOM 859 C C . ARG A 1 111 ? 7.724 -14.343 -10.379 1.00 93.00 111 ARG A C 1
ATOM 861 O O . ARG A 1 111 ? 6.899 -14.411 -9.472 1.00 93.00 111 ARG A O 1
ATOM 868 N N . GLU A 1 112 ? 8.936 -14.894 -10.327 1.00 89.19 112 GLU A N 1
ATOM 869 C CA . GLU A 1 112 ? 9.431 -15.663 -9.174 1.00 89.19 112 GLU A CA 1
ATOM 870 C C . GLU A 1 112 ? 9.525 -14.809 -7.901 1.00 89.19 112 GLU A C 1
ATOM 872 O O . GLU A 1 112 ? 9.163 -15.265 -6.820 1.00 89.19 112 GLU A O 1
ATOM 877 N N . VAL A 1 113 ? 9.928 -13.538 -8.017 1.00 88.25 113 VAL A N 1
ATOM 878 C CA . VAL A 1 113 ? 9.970 -12.611 -6.866 1.00 88.25 113 VAL A CA 1
ATOM 879 C C . VAL A 1 113 ? 8.607 -11.987 -6.532 1.00 88.25 113 VAL A C 1
ATOM 881 O O . VAL A 1 113 ? 8.490 -11.217 -5.581 1.00 88.25 113 VAL A O 1
ATOM 884 N N . GLY A 1 114 ? 7.555 -12.345 -7.277 1.00 88.12 114 GLY A N 1
ATOM 885 C CA . GLY A 1 114 ? 6.170 -11.996 -6.967 1.00 88.12 114 GLY A CA 1
ATOM 886 C C . GLY A 1 114 ? 5.593 -10.798 -7.723 1.00 88.12 114 GLY A C 1
ATOM 887 O O . GLY A 1 114 ? 4.427 -10.479 -7.498 1.00 88.12 114 GLY A O 1
ATOM 888 N N . VAL A 1 115 ? 6.329 -10.169 -8.649 1.00 92.00 115 VAL A N 1
ATOM 889 C CA . VAL A 1 115 ? 5.801 -9.034 -9.431 1.00 92.00 115 VAL A CA 1
ATOM 890 C C . VAL A 1 115 ? 4.625 -9.502 -10.298 1.00 92.00 115 VAL A C 1
ATOM 892 O O . VAL A 1 115 ? 4.792 -10.456 -11.067 1.00 92.00 115 VAL A O 1
ATOM 895 N N . PRO A 1 116 ? 3.434 -8.882 -10.224 1.00 90.44 116 PRO A N 1
ATOM 896 C CA . PRO A 1 116 ? 2.265 -9.334 -10.974 1.00 90.44 116 PRO A CA 1
ATOM 897 C C . PRO A 1 116 ? 2.452 -9.265 -12.497 1.00 90.44 116 PRO A C 1
ATOM 899 O O . PRO A 1 116 ? 3.092 -8.367 -13.040 1.00 90.44 116 PRO A O 1
ATOM 902 N N . ALA A 1 117 ? 1.823 -10.195 -13.219 1.00 89.00 117 ALA A N 1
ATOM 903 C CA . ALA A 1 117 ? 1.868 -10.220 -14.684 1.00 89.00 117 ALA A CA 1
ATOM 904 C C . ALA A 1 117 ? 1.265 -8.955 -15.330 1.00 89.00 117 ALA A C 1
ATOM 906 O O . ALA A 1 117 ? 1.719 -8.532 -16.392 1.00 89.00 117 ALA A O 1
ATOM 907 N N . SER A 1 118 ? 0.254 -8.349 -14.697 1.00 90.06 118 SER A N 1
ATOM 908 C CA . SER A 1 118 ? -0.351 -7.081 -15.123 1.00 90.06 118 SER A CA 1
ATOM 909 C C . SER A 1 118 ? 0.649 -5.926 -15.079 1.00 90.06 118 SER A C 1
ATOM 911 O O . SER A 1 118 ? 0.725 -5.166 -16.039 1.00 90.06 118 SER A O 1
ATOM 913 N N . VAL A 1 119 ? 1.453 -5.850 -14.018 1.00 94.12 119 VAL A N 1
ATOM 914 C CA . VAL A 1 119 ? 2.492 -4.827 -13.827 1.00 94.12 119 VAL A CA 1
ATOM 915 C C . VAL A 1 119 ? 3.593 -4.985 -14.864 1.00 94.12 119 VAL A C 1
ATOM 917 O O . VAL A 1 119 ? 3.951 -4.024 -15.532 1.00 94.12 119 VAL A O 1
ATOM 920 N N . LEU A 1 120 ? 4.073 -6.212 -15.086 1.00 94.44 120 LEU A N 1
ATOM 921 C CA . LEU A 1 120 ? 5.084 -6.486 -16.115 1.00 94.44 120 LEU A CA 1
ATOM 922 C C . LEU A 1 120 ? 4.580 -6.163 -17.523 1.00 94.44 120 LEU A C 1
ATOM 924 O O . LEU A 1 120 ? 5.325 -5.616 -18.333 1.00 94.44 120 LEU A O 1
ATOM 928 N N . LYS A 1 121 ? 3.304 -6.453 -17.804 1.00 93.25 121 LYS A N 1
ATOM 929 C CA . LYS A 1 121 ? 2.658 -6.064 -19.060 1.00 93.25 121 LYS A CA 1
ATOM 930 C C . LYS A 1 121 ? 2.590 -4.541 -19.204 1.00 93.25 121 LYS A C 1
ATOM 932 O O . LYS A 1 121 ? 2.906 -4.042 -20.278 1.00 93.25 121 LYS A O 1
ATOM 937 N N . ALA A 1 122 ? 2.188 -3.822 -18.155 1.00 92.75 122 ALA A N 1
ATOM 938 C CA . ALA A 1 122 ? 2.136 -2.359 -18.156 1.00 92.75 122 ALA A CA 1
ATOM 939 C C . ALA A 1 122 ? 3.529 -1.740 -18.340 1.00 92.75 122 ALA A C 1
ATOM 941 O O . ALA A 1 122 ? 3.673 -0.751 -19.049 1.00 92.75 122 ALA A O 1
ATOM 942 N N . ALA A 1 123 ? 4.554 -2.369 -17.767 1.00 94.69 123 ALA A N 1
ATOM 943 C CA . ALA A 1 123 ? 5.943 -1.950 -17.876 1.00 94.69 123 ALA A CA 1
ATOM 944 C C . ALA A 1 123 ? 6.618 -2.306 -19.210 1.00 94.69 123 ALA A C 1
ATOM 946 O O . ALA A 1 123 ? 7.790 -1.996 -19.389 1.00 94.69 123 ALA A O 1
ATOM 947 N N . GLY A 1 124 ? 5.932 -3.007 -20.121 1.00 93.62 124 GLY A N 1
ATOM 948 C CA . GLY A 1 124 ? 6.506 -3.440 -21.399 1.00 93.62 124 GLY A CA 1
ATOM 949 C C . GLY A 1 124 ? 7.505 -4.601 -21.299 1.00 93.62 124 GLY A C 1
ATOM 950 O O . GLY A 1 124 ? 8.197 -4.897 -22.269 1.00 93.62 124 GLY A O 1
ATOM 951 N N . VAL A 1 125 ? 7.582 -5.300 -20.162 1.00 92.69 125 VAL A N 1
ATOM 952 C CA . VAL A 1 125 ? 8.482 -6.450 -19.986 1.00 92.69 125 VAL A CA 1
ATOM 953 C C . VAL A 1 125 ? 7.883 -7.681 -20.679 1.00 92.69 125 VAL A C 1
ATOM 955 O O . VAL A 1 125 ? 6.922 -8.290 -20.200 1.00 92.69 125 VAL A O 1
ATOM 958 N N . ALA A 1 126 ? 8.449 -8.059 -21.827 1.00 85.25 126 ALA A N 1
ATOM 959 C CA . ALA A 1 126 ? 7.935 -9.147 -22.658 1.00 85.25 126 ALA A CA 1
ATOM 960 C C . ALA A 1 126 ? 8.098 -10.538 -22.011 1.00 85.25 126 ALA A C 1
ATOM 962 O O . ALA A 1 126 ? 9.144 -10.876 -21.458 1.00 85.25 126 ALA A O 1
ATOM 963 N N . ARG A 1 127 ? 7.065 -11.386 -22.147 1.00 79.44 127 ARG A N 1
ATOM 964 C CA . ARG A 1 127 ? 7.043 -12.783 -21.654 1.00 79.44 127 ARG A CA 1
ATOM 965 C C . ARG A 1 127 ? 8.073 -13.691 -22.327 1.00 79.44 127 ARG A C 1
ATOM 967 O O . ARG A 1 127 ? 8.547 -14.643 -21.716 1.00 79.44 127 ARG A O 1
ATOM 974 N N . THR A 1 128 ? 8.411 -13.381 -23.567 1.00 68.75 128 THR A N 1
ATOM 975 C CA . THR A 1 128 ? 9.426 -14.039 -24.384 1.00 68.75 128 THR A CA 1
ATOM 976 C C . THR A 1 128 ? 10.321 -12.936 -24.919 1.00 68.75 128 THR A C 1
ATOM 978 O O . THR A 1 128 ? 9.804 -11.958 -25.456 1.00 68.75 128 THR A O 1
ATOM 981 N N . ARG A 1 129 ? 11.647 -13.055 -24.768 1.00 58.28 129 ARG A N 1
ATOM 982 C CA . ARG A 1 129 ? 12.569 -12.192 -25.518 1.00 58.28 129 ARG A CA 1
ATOM 983 C C . ARG A 1 129 ? 12.270 -12.435 -26.995 1.00 58.28 129 ARG A C 1
ATOM 985 O O . ARG A 1 129 ? 12.542 -13.532 -27.474 1.00 58.28 129 ARG A O 1
ATOM 992 N N . SER A 1 130 ? 11.689 -11.461 -27.687 1.00 43.31 130 SER A N 1
ATOM 993 C CA . SER A 1 130 ? 11.741 -11.439 -29.145 1.00 43.31 130 SER A CA 1
ATOM 994 C C . SER A 1 130 ? 13.210 -11.236 -29.497 1.00 43.31 130 SER A C 1
ATOM 996 O O . SER A 1 130 ? 13.737 -10.136 -29.382 1.00 43.31 130 SER A O 1
ATOM 998 N N . THR A 1 131 ? 13.911 -12.333 -29.752 1.00 43.06 131 THR A N 1
ATOM 999 C CA . THR A 1 131 ? 15.175 -12.307 -30.479 1.00 43.06 131 THR A CA 1
ATOM 1000 C C . THR A 1 131 ? 14.832 -11.947 -31.915 1.00 43.06 131 THR A C 1
ATOM 1002 O O . THR A 1 131 ? 14.215 -12.768 -32.595 1.00 43.06 131 THR A O 1
ATOM 1005 N N . ASP A 1 132 ? 15.166 -10.723 -32.311 1.00 34.16 132 ASP A N 1
ATOM 1006 C CA . ASP A 1 132 ? 15.401 -10.363 -33.711 1.00 34.16 132 ASP A CA 1
ATOM 1007 C C . ASP A 1 132 ? 16.907 -10.495 -33.977 1.00 34.16 132 ASP A C 1
ATOM 1009 O O . ASP A 1 132 ? 17.685 -10.087 -33.074 1.00 34.16 132 ASP A O 1
#